Protein AF-A0A9P6ZGI9-F1 (afdb_monomer_lite)

Organism: NCBI:txid48579

Structure (mmCIF, N/CA/C/O backbone):
data_AF-A0A9P6ZGI9-F1
#
_entry.id   AF-A0A9P6ZGI9-F1
#
loop_
_atom_site.group_PDB
_atom_site.id
_atom_site.type_symbol
_atom_site.label_atom_id
_atom_site.label_alt_id
_atom_site.label_comp_id
_atom_site.label_asym_id
_atom_site.label_entity_id
_atom_site.label_seq_id
_atom_site.pdbx_PDB_ins_code
_atom_site.Cartn_x
_atom_site.Cartn_y
_atom_site.Cartn_z
_atom_site.occupancy
_atom_site.B_iso_or_equiv
_atom_site.auth_seq_id
_atom_site.auth_comp_id
_atom_site.auth_asym_id
_atom_site.auth_atom_id
_atom_site.pdbx_PDB_model_num
ATOM 1 N N . MET A 1 1 ? 40.659 -19.722 -33.455 1.00 46.59 1 MET A N 1
ATOM 2 C CA . MET A 1 1 ? 39.557 -19.575 -32.476 1.00 46.59 1 MET A CA 1
ATOM 3 C C . MET A 1 1 ? 39.908 -18.428 -31.540 1.00 46.59 1 MET A C 1
ATOM 5 O O . MET A 1 1 ? 40.864 -18.555 -30.789 1.00 46.59 1 MET A O 1
ATOM 9 N N . PHE A 1 2 ? 39.219 -17.290 -31.635 1.00 37.84 2 PHE A N 1
ATOM 10 C CA . PHE A 1 2 ? 39.511 -16.095 -30.834 1.00 37.84 2 PHE A CA 1
ATOM 11 C C . PHE A 1 2 ? 38.640 -16.098 -29.569 1.00 37.84 2 PHE A C 1
ATOM 13 O O . PHE A 1 2 ? 37.415 -16.097 -29.671 1.00 37.84 2 PHE A O 1
ATOM 20 N N . LYS A 1 3 ? 39.248 -16.117 -28.376 1.00 38.88 3 LYS A N 1
ATOM 21 C CA . LYS A 1 3 ? 38.536 -15.843 -27.117 1.00 38.88 3 LYS A CA 1
ATOM 22 C C . LYS A 1 3 ? 38.497 -14.330 -26.911 1.00 38.88 3 LYS A C 1
ATOM 24 O O . LYS A 1 3 ? 39.527 -13.719 -26.650 1.00 38.88 3 LYS A O 1
ATOM 29 N N . ALA A 1 4 ? 37.313 -13.735 -27.022 1.00 48.16 4 ALA A N 1
ATOM 30 C CA . ALA A 1 4 ? 37.086 -12.358 -26.609 1.00 48.16 4 ALA A CA 1
ATOM 31 C C . ALA A 1 4 ? 37.198 -12.265 -25.077 1.00 48.16 4 ALA A C 1
ATOM 33 O O . ALA A 1 4 ? 36.409 -12.880 -24.355 1.00 48.16 4 ALA A O 1
ATOM 34 N N . LEU A 1 5 ? 38.181 -11.511 -24.575 1.00 53.41 5 LEU A N 1
ATOM 35 C CA . LEU A 1 5 ? 38.185 -11.079 -23.180 1.00 53.41 5 LEU A CA 1
ATOM 36 C C . LEU A 1 5 ? 37.012 -10.113 -22.985 1.00 53.41 5 LEU A C 1
ATOM 38 O O . LEU A 1 5 ? 36.938 -9.071 -23.633 1.00 53.41 5 LEU A O 1
ATOM 42 N N . ARG A 1 6 ? 36.088 -10.462 -22.089 1.00 45.75 6 ARG A N 1
ATOM 43 C CA . ARG A 1 6 ? 35.043 -9.539 -21.640 1.00 45.75 6 ARG A CA 1
ATOM 44 C C . ARG A 1 6 ? 35.707 -8.408 -20.846 1.00 45.75 6 ARG A C 1
ATOM 46 O O . ARG A 1 6 ? 36.556 -8.713 -20.005 1.00 45.75 6 ARG A O 1
ATOM 53 N N . PRO A 1 7 ? 35.341 -7.134 -21.056 1.00 40.66 7 PRO A N 1
ATOM 54 C CA . PRO A 1 7 ? 35.865 -6.065 -20.226 1.00 40.66 7 PRO A CA 1
ATOM 55 C C . PRO A 1 7 ? 35.344 -6.260 -18.799 1.00 40.66 7 PRO A C 1
ATOM 57 O O . PRO A 1 7 ? 34.138 -6.294 -18.555 1.00 40.66 7 PRO A O 1
ATOM 60 N N . VAL A 1 8 ? 36.267 -6.419 -17.851 1.00 55.41 8 VAL A N 1
ATOM 61 C CA . VAL A 1 8 ? 35.973 -6.370 -16.419 1.00 55.41 8 VAL A CA 1
ATOM 62 C C . VAL A 1 8 ? 35.622 -4.923 -16.104 1.00 55.41 8 VAL A C 1
ATOM 64 O O . VAL A 1 8 ? 36.501 -4.079 -15.941 1.00 55.41 8 VAL A O 1
ATOM 67 N N . PHE A 1 9 ? 34.329 -4.610 -16.065 1.00 47.34 9 PHE A N 1
ATOM 68 C CA . PHE A 1 9 ? 33.861 -3.294 -15.652 1.00 47.34 9 PHE A CA 1
ATOM 69 C C . PHE A 1 9 ? 33.962 -3.189 -14.123 1.00 47.34 9 PHE A C 1
ATOM 71 O O . PHE A 1 9 ? 32.985 -3.335 -13.393 1.00 47.34 9 PHE A O 1
ATOM 78 N N . SER A 1 10 ? 35.183 -2.987 -13.628 1.00 56.66 10 SER A N 1
ATOM 79 C CA . SER A 1 10 ? 35.432 -2.624 -12.235 1.00 56.66 10 SER A CA 1
ATOM 80 C C . SER A 1 10 ? 35.042 -1.162 -12.048 1.00 56.66 10 SER A C 1
ATOM 82 O O . SER A 1 10 ? 35.824 -0.243 -12.300 1.00 56.66 10 SER A O 1
ATOM 84 N N . ARG A 1 11 ? 33.789 -0.930 -11.656 1.00 52.62 11 ARG A N 1
ATOM 85 C CA . ARG A 1 11 ? 33.305 0.403 -11.301 1.00 52.62 11 ARG A CA 1
ATOM 86 C C . ARG A 1 11 ? 33.808 0.713 -9.886 1.00 52.62 11 ARG A C 1
ATOM 88 O O . ARG A 1 11 ? 33.134 0.427 -8.903 1.00 52.62 11 ARG A O 1
ATOM 95 N N . ARG A 1 12 ? 35.018 1.275 -9.772 1.00 51.09 12 ARG A N 1
ATOM 96 C CA . ARG A 1 12 ? 35.446 1.965 -8.544 1.00 51.09 12 ARG A CA 1
ATOM 97 C C . ARG A 1 12 ? 34.479 3.125 -8.306 1.00 51.09 12 ARG A C 1
ATOM 99 O O . ARG A 1 12 ? 34.530 4.124 -9.018 1.00 51.09 12 ARG A O 1
ATOM 106 N N . ILE A 1 13 ? 33.592 2.979 -7.327 1.00 56.88 13 ILE A N 1
ATOM 107 C CA . ILE A 1 13 ? 32.777 4.080 -6.813 1.00 56.88 13 ILE A CA 1
ATOM 108 C C . ILE A 1 13 ? 33.704 4.968 -5.976 1.00 56.88 13 ILE A C 1
ATOM 110 O O . ILE A 1 13 ? 34.116 4.611 -4.870 1.00 56.88 13 ILE A O 1
ATOM 114 N N . ILE A 1 14 ? 34.093 6.106 -6.548 1.00 51.75 14 ILE A N 1
ATOM 115 C CA . ILE A 1 14 ? 34.815 7.164 -5.842 1.00 51.75 14 ILE A CA 1
ATOM 116 C C . ILE A 1 14 ? 33.822 7.807 -4.868 1.00 51.75 14 ILE A C 1
ATOM 118 O O . ILE A 1 14 ? 32.786 8.319 -5.282 1.00 51.75 14 ILE A O 1
ATOM 122 N N . HIS A 1 15 ? 34.133 7.743 -3.575 1.00 49.28 15 HIS A N 1
ATOM 123 C CA . HIS A 1 15 ? 33.369 8.383 -2.510 1.00 49.28 15 HIS A CA 1
ATOM 124 C C . HIS A 1 15 ? 33.725 9.878 -2.478 1.00 49.28 15 HIS A C 1
ATOM 126 O O . HIS A 1 15 ? 34.875 10.221 -2.212 1.00 49.28 15 HIS A O 1
ATOM 132 N N . ASN A 1 16 ? 32.758 10.762 -2.738 1.00 54.66 16 ASN A N 1
ATOM 133 C CA . ASN A 1 16 ? 32.859 12.197 -2.452 1.00 54.66 16 ASN A CA 1
ATOM 134 C C . ASN A 1 16 ? 31.767 12.552 -1.416 1.00 54.66 16 ASN A C 1
ATOM 136 O O . ASN A 1 16 ? 30.603 12.249 -1.682 1.00 54.66 16 ASN A O 1
ATOM 140 N N . PRO A 1 17 ? 32.100 13.113 -0.234 1.00 48.81 17 PRO A N 1
ATOM 141 C CA . PRO A 1 17 ? 31.199 13.147 0.921 1.00 48.81 17 PRO A CA 1
ATOM 142 C C . PRO A 1 17 ? 30.304 14.400 1.016 1.00 48.81 17 PRO A C 1
ATOM 144 O O . PRO A 1 17 ? 29.654 14.608 2.038 1.00 48.81 17 PRO A O 1
ATOM 147 N N . SER A 1 18 ? 30.220 15.238 -0.019 1.00 53.38 18 SER A N 1
ATOM 148 C CA . SER A 1 18 ? 29.253 16.343 -0.085 1.00 53.38 18 SER A CA 1
ATOM 149 C C . SER A 1 18 ? 27.929 15.863 -0.693 1.00 53.38 18 SER A C 1
ATOM 151 O O . SER A 1 18 ? 27.752 15.777 -1.905 1.00 53.38 18 SER A O 1
ATOM 153 N N . ILE A 1 19 ? 27.019 15.513 0.211 1.00 56.69 19 ILE A N 1
ATOM 154 C CA . ILE A 1 19 ? 25.692 14.919 0.024 1.00 56.69 19 ILE A CA 1
ATOM 155 C C . ILE A 1 19 ? 24.872 15.677 -1.030 1.00 56.69 19 ILE A C 1
ATOM 157 O O . ILE A 1 19 ? 24.239 16.691 -0.737 1.00 56.69 19 ILE A O 1
ATOM 161 N N . ILE A 1 20 ? 24.822 15.151 -2.256 1.00 57.75 20 ILE A N 1
ATOM 162 C CA . ILE A 1 20 ? 23.692 15.433 -3.136 1.00 57.75 20 ILE A CA 1
ATOM 163 C C . ILE A 1 20 ? 22.513 14.685 -2.512 1.00 57.75 20 ILE A C 1
ATOM 165 O O . ILE A 1 20 ? 22.422 13.465 -2.625 1.00 57.75 20 ILE A O 1
ATOM 169 N N . LEU A 1 21 ? 21.615 15.406 -1.836 1.00 52.69 21 LEU A N 1
ATOM 170 C CA . LEU A 1 21 ? 20.251 14.938 -1.565 1.00 52.69 21 LEU A CA 1
ATOM 171 C C . LEU A 1 21 ? 19.503 14.881 -2.907 1.00 52.69 21 LEU A C 1
ATOM 173 O O . LEU A 1 21 ? 18.568 15.631 -3.173 1.00 52.69 21 LEU A O 1
ATOM 177 N N . GLN A 1 22 ? 19.981 14.029 -3.811 1.00 55.41 22 GLN A N 1
ATOM 178 C CA . GLN A 1 22 ? 19.245 13.624 -4.987 1.00 55.41 22 GLN A CA 1
ATOM 179 C C . GLN A 1 22 ? 18.236 12.647 -4.428 1.00 55.41 22 GLN A C 1
ATOM 181 O O . GLN A 1 22 ? 18.602 11.512 -4.165 1.00 55.41 22 GLN A O 1
ATOM 186 N N . TRP A 1 23 ? 17.025 13.118 -4.134 1.00 58.22 23 TRP A N 1
ATOM 187 C CA . TRP A 1 23 ? 15.880 12.247 -3.903 1.00 58.22 23 TRP A CA 1
ATOM 188 C C . TRP A 1 23 ? 15.663 11.503 -5.218 1.00 58.22 23 TRP A C 1
ATOM 190 O O . TRP A 1 23 ? 15.061 12.084 -6.124 1.00 58.22 23 TRP A O 1
ATOM 200 N N . PRO A 1 24 ? 16.251 10.309 -5.415 1.00 69.69 24 PRO A N 1
ATOM 201 C CA . PRO A 1 24 ? 16.089 9.633 -6.682 1.00 69.69 24 PRO A CA 1
ATOM 202 C C . PRO A 1 24 ? 14.604 9.281 -6.756 1.00 69.69 24 PRO A C 1
ATOM 204 O O . PRO A 1 24 ? 14.024 8.855 -5.754 1.00 69.69 24 PRO A O 1
ATOM 207 N N . GLU A 1 25 ? 13.974 9.508 -7.906 1.00 71.00 25 GLU A N 1
ATOM 208 C CA . GLU A 1 25 ? 12.645 8.947 -8.133 1.00 71.00 25 GLU A CA 1
ATOM 209 C C . GLU A 1 25 ? 12.719 7.441 -7.843 1.00 71.00 25 GLU A C 1
ATOM 211 O O . GLU A 1 25 ? 13.691 6.780 -8.224 1.00 71.00 25 GLU A O 1
ATOM 216 N N . GLU A 1 26 ? 11.752 6.920 -7.086 1.00 72.38 26 GLU A N 1
ATOM 217 C CA . GLU A 1 26 ? 11.727 5.503 -6.734 1.00 72.38 26 GLU A CA 1
ATOM 218 C C . GLU A 1 26 ? 11.704 4.668 -8.027 1.00 72.38 26 GLU A C 1
ATOM 220 O O . GLU A 1 26 ? 10.899 4.954 -8.917 1.00 72.38 26 GLU A O 1
ATOM 225 N N . PRO A 1 27 ? 12.582 3.661 -8.179 1.00 77.62 27 PRO A N 1
ATOM 226 C CA . PRO A 1 27 ? 12.668 2.882 -9.409 1.00 77.62 27 PRO A CA 1
ATOM 227 C C . PRO A 1 27 ? 11.390 2.060 -9.611 1.00 77.62 27 PRO A C 1
ATOM 229 O O . PRO A 1 27 ? 11.216 0.998 -9.016 1.00 77.62 27 PRO A O 1
ATOM 232 N N . LEU A 1 28 ? 10.471 2.560 -10.444 1.00 77.81 28 LEU A N 1
ATOM 233 C CA . LEU A 1 28 ? 9.174 1.924 -10.716 1.00 77.81 28 LEU A CA 1
ATOM 234 C C . LEU A 1 28 ? 9.284 0.619 -11.521 1.00 77.81 28 LEU A C 1
ATOM 236 O O . LEU A 1 28 ? 8.336 -0.164 -11.569 1.00 77.81 28 LEU A O 1
ATOM 240 N N . ASP A 1 29 ? 10.427 0.395 -12.164 1.00 81.81 29 ASP A N 1
ATOM 241 C CA . ASP A 1 29 ? 10.775 -0.815 -12.909 1.00 81.81 29 ASP A CA 1
ATOM 242 C C . ASP A 1 29 ? 11.242 -1.961 -12.000 1.00 81.81 29 ASP A C 1
ATOM 244 O O . ASP A 1 29 ? 11.240 -3.126 -12.414 1.00 81.81 29 ASP A O 1
ATOM 248 N N . LEU A 1 30 ? 11.615 -1.650 -10.756 1.00 86.12 30 LEU A N 1
ATOM 249 C CA . LEU A 1 30 ? 11.949 -2.650 -9.757 1.00 86.12 30 LEU A CA 1
ATOM 250 C C . LEU A 1 30 ? 10.700 -3.091 -8.981 1.00 86.12 30 LEU A C 1
ATOM 252 O O . LEU A 1 30 ? 9.813 -2.292 -8.687 1.00 86.12 30 LEU A O 1
ATOM 256 N N . PRO A 1 31 ? 10.615 -4.376 -8.616 1.00 84.38 31 PRO A N 1
ATOM 257 C CA . PRO A 1 31 ? 9.582 -4.852 -7.710 1.00 84.38 31 PRO A CA 1
ATOM 258 C C . PRO A 1 31 ? 9.809 -4.360 -6.267 1.00 84.38 31 PRO A C 1
ATOM 260 O O . PRO A 1 31 ? 10.926 -4.032 -5.861 1.00 84.38 31 PRO A O 1
ATOM 263 N N . ALA A 1 32 ? 8.739 -4.374 -5.466 1.00 85.69 32 ALA A N 1
ATOM 264 C CA . ALA A 1 32 ? 8.746 -3.926 -4.069 1.00 85.69 32 ALA A CA 1
ATOM 265 C C . ALA A 1 32 ? 9.724 -4.681 -3.157 1.00 85.69 32 ALA A C 1
ATOM 267 O O . ALA A 1 32 ? 10.266 -4.102 -2.217 1.00 85.69 32 ALA A O 1
ATOM 268 N N . ASP A 1 33 ? 9.994 -5.957 -3.438 1.00 87.00 33 ASP A N 1
ATOM 269 C CA . ASP A 1 33 ? 10.993 -6.765 -2.725 1.00 87.00 33 ASP A CA 1
ATOM 270 C C . ASP A 1 33 ? 12.442 -6.312 -2.995 1.00 87.00 33 ASP A C 1
ATOM 272 O O . ASP A 1 33 ? 13.367 -6.761 -2.319 1.00 87.00 33 ASP A O 1
ATOM 276 N N . ARG A 1 34 ? 12.642 -5.401 -3.955 1.00 87.88 34 ARG A N 1
ATOM 277 C CA . ARG A 1 34 ? 13.925 -4.784 -4.311 1.00 87.88 34 ARG A CA 1
ATOM 278 C C . ARG A 1 34 ? 13.932 -3.268 -4.108 1.00 87.88 34 ARG A C 1
ATOM 280 O O . ARG A 1 34 ? 14.684 -2.577 -4.791 1.00 87.88 34 ARG A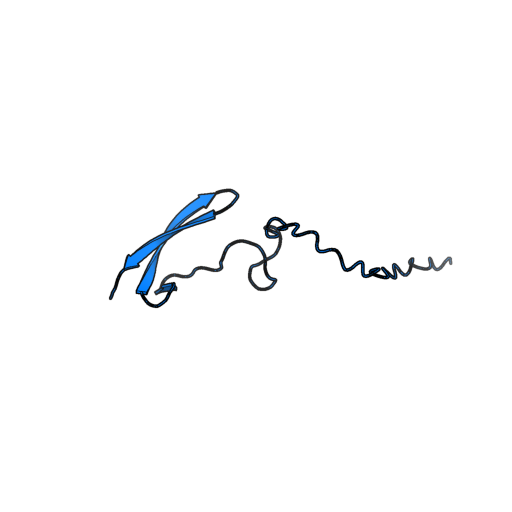 O 1
ATOM 287 N N . ASN A 1 35 ? 13.120 -2.760 -3.176 1.00 82.75 35 ASN A N 1
ATOM 288 C CA . ASN A 1 35 ? 13.047 -1.333 -2.838 1.00 82.75 35 ASN A CA 1
ATOM 289 C C . ASN A 1 35 ? 12.658 -0.430 -4.027 1.00 82.75 35 ASN A C 1
ATOM 291 O O . ASN A 1 35 ? 13.196 0.668 -4.165 1.00 82.75 35 ASN A O 1
ATOM 295 N N . GLY A 1 36 ? 11.752 -0.896 -4.886 1.00 86.50 36 GLY A N 1
ATOM 296 C CA . GLY A 1 36 ? 11.167 -0.074 -5.942 1.00 86.50 36 GLY A CA 1
ATOM 297 C C . GLY A 1 36 ? 9.683 -0.345 -6.159 1.00 86.50 36 GLY A C 1
ATOM 298 O O . GLY A 1 36 ? 9.060 -1.116 -5.430 1.00 86.50 36 GLY A O 1
ATOM 299 N N . GLY A 1 37 ? 9.117 0.261 -7.197 1.00 87.38 37 GLY A N 1
ATOM 300 C CA . GLY A 1 37 ? 7.716 0.069 -7.563 1.00 87.38 37 GLY A CA 1
ATOM 301 C C . GLY A 1 37 ? 6.730 0.621 -6.532 1.00 87.38 37 GLY A C 1
ATOM 302 O O . GLY A 1 37 ? 7.061 1.402 -5.651 1.00 87.38 37 GLY A O 1
ATOM 303 N N . PHE A 1 38 ? 5.461 0.229 -6.654 1.00 88.50 38 PHE A N 1
ATOM 304 C CA . PHE A 1 38 ? 4.459 0.598 -5.656 1.00 88.50 38 PHE A CA 1
ATOM 305 C C . PHE A 1 38 ? 4.597 -0.246 -4.393 1.00 88.50 38 PHE A C 1
ATOM 307 O O . PHE A 1 38 ? 4.873 -1.444 -4.460 1.00 88.50 38 PHE A O 1
ATOM 314 N N 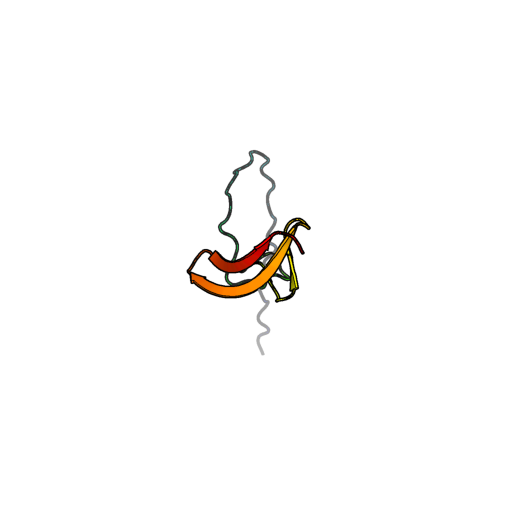. TYR A 1 39 ? 4.243 0.352 -3.254 1.00 89.56 39 TYR A N 1
ATOM 315 C CA . TYR A 1 39 ? 4.009 -0.386 -2.016 1.00 89.56 39 TYR A CA 1
ATOM 316 C C . TYR A 1 39 ? 3.124 -1.630 -2.275 1.00 89.56 39 TYR A C 1
ATOM 318 O O . TYR A 1 39 ? 2.045 -1.492 -2.871 1.00 89.56 39 TYR A O 1
ATOM 326 N N . PRO A 1 40 ? 3.532 -2.835 -1.826 1.00 91.69 40 PRO A N 1
ATOM 327 C CA . PRO A 1 40 ? 2.865 -4.096 -2.145 1.00 91.69 40 PRO A CA 1
ATOM 328 C C . PRO A 1 40 ? 1.625 -4.305 -1.260 1.00 91.69 40 PRO A C 1
ATOM 330 O O . PRO A 1 40 ? 1.550 -5.220 -0.441 1.00 91.69 40 PRO A O 1
ATOM 333 N N . ALA A 1 41 ? 0.642 -3.415 -1.396 1.00 93.38 41 ALA A N 1
ATOM 334 C CA . ALA A 1 41 ? -0.611 -3.469 -0.657 1.00 93.38 41 ALA A CA 1
ATOM 335 C C . ALA A 1 41 ? -1.425 -4.728 -0.995 1.00 93.38 41 ALA A C 1
ATOM 337 O O . ALA A 1 41 ? -1.629 -5.066 -2.162 1.00 93.38 41 ALA A O 1
ATOM 338 N N . ALA A 1 42 ? -1.960 -5.366 0.046 1.00 95.25 42 ALA A N 1
ATOM 339 C CA . ALA A 1 42 ? -2.902 -6.474 -0.050 1.00 95.25 42 ALA A CA 1
ATOM 340 C C . ALA A 1 42 ? -4.165 -6.189 0.778 1.00 95.25 42 ALA A C 1
ATOM 342 O O . ALA A 1 42 ? -4.154 -5.368 1.699 1.00 95.25 42 ALA A O 1
ATOM 343 N N . LEU A 1 43 ? -5.271 -6.8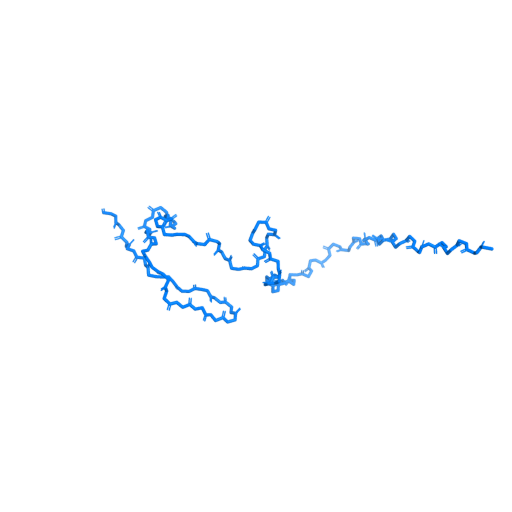55 0.440 1.00 96.56 43 LEU A N 1
ATOM 344 C CA . LEU A 1 43 ? -6.517 -6.741 1.201 1.00 96.56 43 LEU A CA 1
ATOM 345 C C . LEU A 1 43 ? -6.310 -7.269 2.624 1.00 96.56 43 LEU A C 1
ATOM 347 O O . LEU A 1 43 ? -5.655 -8.289 2.817 1.00 96.56 43 LEU A O 1
ATOM 351 N N . GLY A 1 44 ? -6.860 -6.570 3.613 1.00 95.50 44 GLY A N 1
ATOM 352 C CA . GLY A 1 44 ? -6.659 -6.890 5.025 1.00 95.50 44 GLY A CA 1
ATOM 353 C C . GLY A 1 44 ? -5.361 -6.342 5.630 1.00 95.50 44 GLY A C 1
ATOM 354 O O . GLY A 1 44 ? -5.244 -6.338 6.855 1.00 95.50 44 GLY A O 1
ATOM 355 N N . ASN A 1 45 ? -4.414 -5.819 4.834 1.00 95.69 45 ASN A N 1
ATOM 356 C CA . ASN A 1 45 ? -3.225 -5.162 5.390 1.00 95.69 45 ASN A CA 1
ATOM 357 C C . ASN A 1 45 ? -3.632 -3.981 6.281 1.00 95.69 45 ASN A C 1
ATOM 359 O O . ASN A 1 45 ? -4.458 -3.155 5.882 1.00 95.69 45 ASN A O 1
ATOM 363 N N . LYS A 1 46 ? -3.000 -3.876 7.457 1.00 95.50 46 LYS A N 1
ATOM 364 C CA . LYS A 1 46 ? -3.138 -2.728 8.361 1.00 95.50 46 LYS A CA 1
ATOM 365 C C . LYS A 1 46 ? -2.028 -1.713 8.100 1.00 95.50 46 LYS A C 1
ATOM 367 O O . LYS A 1 46 ? -0.859 -1.983 8.367 1.00 95.50 46 LYS A O 1
ATOM 372 N N . LEU A 1 47 ? -2.398 -0.535 7.611 1.00 93.25 47 LEU A N 1
ATOM 373 C CA . LEU A 1 47 ? -1.511 0.618 7.491 1.00 93.25 47 LEU A CA 1
ATOM 374 C C . LEU A 1 47 ? -1.578 1.439 8.777 1.00 93.25 47 LEU A C 1
ATOM 376 O O . LEU A 1 47 ? -2.666 1.769 9.255 1.00 93.25 47 LEU A O 1
ATOM 380 N N . ASN A 1 48 ? -0.409 1.751 9.342 1.00 92.38 48 ASN A N 1
ATOM 381 C CA . ASN A 1 48 ? -0.276 2.501 10.594 1.00 92.38 48 ASN A CA 1
ATOM 382 C C . ASN A 1 48 ? -1.212 1.986 11.709 1.00 92.38 48 ASN A C 1
ATOM 384 O O . ASN A 1 48 ? -1.906 2.778 12.344 1.00 92.38 48 ASN A O 1
ATOM 388 N N . SER A 1 49 ? -1.320 0.652 11.823 1.00 91.31 49 SER A N 1
ATOM 389 C CA . SER A 1 49 ? -2.164 -0.122 12.758 1.00 91.31 49 SER A CA 1
ATOM 390 C C . SER A 1 49 ? -3.674 0.184 12.799 1.00 91.31 49 SER A C 1
ATOM 392 O O . SER A 1 49 ? -4.418 -0.566 13.429 1.00 91.31 49 SER A O 1
ATOM 394 N N . THR A 1 50 ? -4.151 1.214 12.101 1.00 95.00 50 THR A N 1
ATOM 395 C CA . THR A 1 50 ? -5.498 1.791 12.256 1.00 95.00 50 THR A CA 1
ATOM 396 C C . THR A 1 50 ? -6.326 1.767 10.975 1.00 95.00 50 THR A C 1
ATOM 398 O O . THR A 1 50 ? -7.547 1.890 11.048 1.00 95.00 50 THR A O 1
ATOM 401 N N . TYR A 1 51 ? -5.696 1.585 9.812 1.00 96.44 51 TYR A N 1
ATOM 402 C CA . TYR A 1 51 ? -6.375 1.542 8.518 1.00 96.44 51 TYR A CA 1
ATOM 403 C C . TYR A 1 51 ? -6.267 0.159 7.890 1.00 96.44 51 TYR A C 1
ATOM 405 O O . TYR A 1 51 ? -5.177 -0.260 7.508 1.00 96.44 51 TYR A O 1
ATOM 413 N N . THR A 1 52 ? -7.389 -0.534 7.729 1.00 97.44 52 THR A N 1
ATOM 414 C CA . THR A 1 52 ? -7.431 -1.841 7.058 1.00 97.44 52 THR A CA 1
ATOM 415 C C . THR A 1 52 ? -7.785 -1.650 5.588 1.00 97.44 52 THR A C 1
ATOM 417 O O . THR A 1 52 ? -8.826 -1.068 5.276 1.00 97.44 52 THR A O 1
ATOM 420 N N . ILE A 1 53 ? -6.944 -2.139 4.673 1.00 97.56 53 ILE A N 1
ATOM 421 C CA . ILE A 1 53 ? -7.201 -2.072 3.225 1.00 97.56 53 ILE A CA 1
ATOM 422 C C . ILE A 1 53 ? -8.384 -2.975 2.855 1.00 97.56 53 ILE A C 1
ATOM 424 O O . ILE A 1 53 ? -8.377 -4.169 3.150 1.00 97.56 53 ILE A O 1
ATOM 428 N N . VAL A 1 54 ? -9.372 -2.417 2.152 1.00 97.75 54 VAL A N 1
ATOM 429 C CA . VAL A 1 54 ? -10.616 -3.112 1.772 1.00 97.75 54 VAL A CA 1
ATOM 430 C C . VAL A 1 54 ? -10.691 -3.383 0.271 1.00 97.75 54 VAL A C 1
ATOM 432 O O . VAL A 1 54 ? -11.173 -4.438 -0.137 1.00 97.75 54 VAL A O 1
ATOM 435 N N . ARG A 1 55 ? -10.239 -2.447 -0.576 1.00 97.75 55 ARG A N 1
ATOM 436 C CA . ARG A 1 55 ? -10.307 -2.598 -2.043 1.00 97.75 55 ARG A CA 1
ATOM 437 C C . ARG A 1 55 ? -9.360 -1.643 -2.771 1.00 97.75 55 ARG A C 1
ATOM 439 O O . ARG A 1 55 ? -9.146 -0.524 -2.318 1.00 97.75 55 ARG A O 1
ATOM 446 N N . LYS A 1 56 ? -8.858 -2.034 -3.947 1.00 97.44 56 LYS A N 1
ATOM 447 C CA . LYS A 1 56 ? -8.140 -1.128 -4.863 1.00 97.44 56 LYS A CA 1
ATOM 448 C C . LYS A 1 56 ? -9.120 -0.178 -5.566 1.00 97.44 56 LYS A C 1
ATOM 450 O O . LYS A 1 56 ? -10.140 -0.625 -6.095 1.00 97.44 56 LYS A O 1
ATOM 455 N N . LEU A 1 57 ? -8.814 1.117 -5.585 1.00 98.00 57 LEU A N 1
ATOM 456 C CA . LEU A 1 57 ? -9.607 2.135 -6.289 1.00 98.00 57 LEU A CA 1
ATOM 457 C C . LEU A 1 57 ? -9.008 2.498 -7.647 1.00 98.00 57 LEU A C 1
ATOM 459 O O . LEU A 1 57 ? -9.751 2.747 -8.590 1.00 98.00 57 LEU A O 1
ATOM 463 N N . GLY A 1 58 ? -7.681 2.497 -7.763 1.00 96.25 58 GLY A N 1
ATOM 464 C CA . GLY A 1 58 ? -7.005 2.845 -9.007 1.00 96.25 58 GLY A CA 1
ATOM 465 C C . GLY A 1 58 ? -5.496 2.953 -8.847 1.00 96.25 58 GLY A C 1
ATOM 466 O O . GLY A 1 58 ? -4.937 2.594 -7.807 1.00 96.25 58 GLY A O 1
ATOM 467 N N . TRP A 1 59 ? -4.838 3.419 -9.902 1.00 95.25 59 TRP A N 1
ATOM 468 C CA . TRP A 1 59 ? -3.409 3.713 -9.929 1.00 95.25 59 TRP A CA 1
ATOM 469 C C . TRP A 1 59 ? -3.107 4.746 -11.022 1.00 95.25 59 TRP A C 1
ATOM 471 O O . TRP A 1 59 ? -3.883 4.899 -11.965 1.00 95.25 59 TRP A O 1
ATOM 481 N N . GLY A 1 60 ? -1.991 5.450 -10.872 1.00 89.88 60 GLY A N 1
ATOM 482 C CA . GLY A 1 60 ? -1.408 6.357 -11.858 1.00 89.88 60 GLY A CA 1
ATOM 483 C C . GLY A 1 60 ? 0.110 6.195 -11.879 1.00 89.88 60 GLY A C 1
ATOM 484 O O . GLY A 1 60 ? 0.633 5.278 -11.257 1.00 89.88 60 GLY A O 1
ATOM 485 N N . GLN A 1 61 ? 0.820 7.088 -12.572 1.00 84.75 61 GLN A N 1
ATOM 486 C CA . GLN A 1 61 ? 2.282 6.995 -12.721 1.00 84.75 61 GLN A CA 1
ATOM 487 C C . GLN A 1 61 ? 3.023 6.948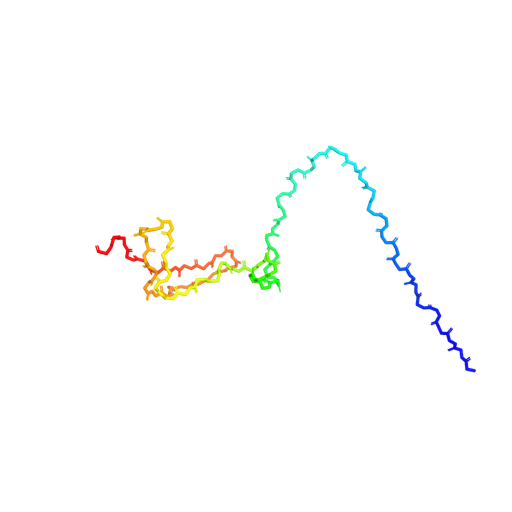 -11.378 1.00 84.75 61 GLN A C 1
ATOM 489 O O . GLN A 1 61 ? 3.957 6.176 -11.227 1.00 84.75 61 GLN A O 1
ATOM 494 N N . HIS A 1 62 ? 2.568 7.716 -10.387 1.00 85.38 62 HIS A N 1
ATOM 495 C CA . HIS A 1 62 ? 3.300 7.893 -9.127 1.00 85.38 62 HIS A CA 1
ATOM 496 C C . HIS A 1 62 ? 2.538 7.405 -7.891 1.00 85.38 62 HIS A C 1
ATOM 498 O O . HIS A 1 62 ? 2.983 7.618 -6.768 1.00 85.38 62 HIS A O 1
ATOM 504 N N . SER A 1 63 ? 1.367 6.781 -8.053 1.00 90.62 63 SER A N 1
ATOM 505 C CA . SER A 1 63 ? 0.607 6.299 -6.899 1.00 90.62 63 SER A CA 1
ATOM 506 C C . SER A 1 63 ? -0.330 5.143 -7.217 1.00 90.62 63 SER A C 1
ATOM 508 O O . SER A 1 63 ? -0.843 4.987 -8.326 1.00 90.62 63 SER A O 1
ATOM 510 N N . SER A 1 64 ? -0.611 4.352 -6.182 1.00 93.38 64 SER A N 1
ATOM 511 C CA . SER A 1 64 ? -1.764 3.460 -6.141 1.00 93.38 64 SER A CA 1
ATOM 512 C C . SER A 1 64 ? -2.728 3.942 -5.061 1.00 93.38 64 SER A C 1
ATOM 514 O O . SER A 1 64 ? -2.308 4.406 -4.002 1.00 93.38 64 SER A O 1
ATOM 516 N N . VAL A 1 65 ? -4.028 3.873 -5.343 1.00 96.69 65 VAL A N 1
ATOM 517 C CA . VAL A 1 65 ? -5.073 4.388 -4.452 1.00 96.69 65 VAL A CA 1
ATOM 518 C C . VAL A 1 65 ? -5.934 3.230 -3.973 1.00 96.69 65 VAL A C 1
ATOM 520 O O . VAL A 1 65 ? -6.428 2.427 -4.772 1.00 96.69 65 VAL A O 1
ATOM 523 N N . TRP A 1 66 ? -6.126 3.160 -2.659 1.00 97.94 66 TRP A N 1
ATOM 524 C CA . TRP A 1 66 ? -6.815 2.068 -1.981 1.00 97.94 66 TRP A CA 1
ATOM 525 C C . TRP A 1 66 ? -7.896 2.616 -1.051 1.00 97.94 66 TRP A C 1
ATOM 527 O O . TRP A 1 66 ? -7.685 3.600 -0.348 1.00 97.94 66 TRP A O 1
ATOM 537 N N . LEU A 1 67 ? -9.056 1.964 -1.047 1.00 97.75 67 LEU A N 1
ATOM 538 C CA . LEU A 1 67 ? -10.100 2.174 -0.054 1.00 97.75 67 LEU A CA 1
ATOM 539 C C . LEU A 1 67 ? -9.686 1.461 1.231 1.00 97.75 67 LEU A C 1
ATOM 541 O O . LEU A 1 67 ? -9.413 0.257 1.202 1.00 97.75 67 LEU A O 1
ATOM 545 N N . ALA A 1 68 ? -9.692 2.185 2.345 1.00 97.81 68 ALA A N 1
ATOM 546 C CA . ALA A 1 68 ? -9.406 1.642 3.664 1.00 97.81 68 ALA A CA 1
ATOM 547 C C . ALA A 1 68 ? -10.531 1.974 4.650 1.00 97.81 68 ALA A C 1
ATOM 549 O O . ALA A 1 68 ? -11.168 3.024 4.548 1.00 97.81 68 ALA A O 1
ATOM 550 N N . LYS A 1 69 ? -10.755 1.080 5.614 1.00 97.12 69 LYS A N 1
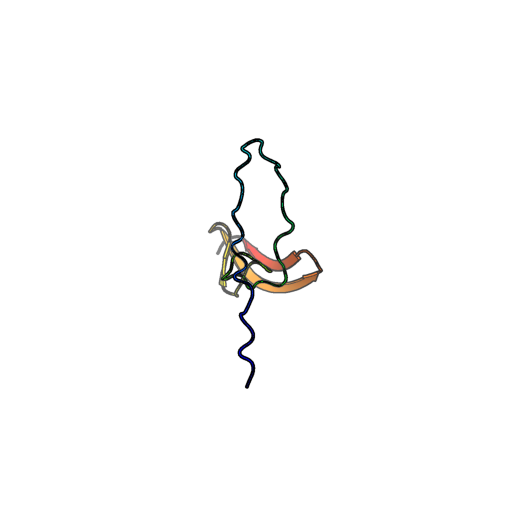ATOM 551 C CA . LYS A 1 69 ? -11.607 1.333 6.780 1.00 97.12 69 LYS A CA 1
ATOM 552 C C . LYS A 1 69 ? -10.715 1.814 7.926 1.00 97.12 69 LYS A C 1
ATOM 554 O O . LYS A 1 69 ? -9.704 1.174 8.207 1.00 97.12 69 LYS A O 1
ATOM 559 N N . HIS A 1 70 ? -11.076 2.926 8.560 1.00 96.19 70 HIS A N 1
ATOM 560 C CA . HIS A 1 70 ? -10.435 3.384 9.790 1.00 96.19 70 HIS A CA 1
ATOM 561 C C . HIS A 1 70 ? -11.112 2.741 11.000 1.00 96.19 70 HIS A C 1
ATOM 563 O O . HIS A 1 70 ? -12.329 2.866 11.137 1.00 96.19 70 HIS A O 1
ATOM 569 N N . GLY A 1 71 ? -10.325 2.097 11.860 1.00 82.69 71 GLY A N 1
ATOM 570 C CA . GLY A 1 71 ? -10.833 1.351 13.007 1.00 82.69 71 GLY A CA 1
ATOM 571 C C . GLY A 1 71 ? -11.566 0.076 12.581 1.00 82.69 71 GLY A C 1
ATOM 572 O O . GLY A 1 71 ? -12.338 0.057 11.616 1.00 82.69 71 GLY A O 1
ATOM 573 N N . GLU A 1 72 ? -11.306 -1.023 13.286 1.00 59.09 72 GLU A N 1
ATOM 574 C CA . GLU A 1 72 ? -12.253 -2.139 13.286 1.00 59.09 72 GLU A CA 1
ATOM 575 C C . GLU A 1 72 ? -13.368 -1.869 14.280 1.00 59.09 72 GLU A C 1
ATOM 577 O O . GLU A 1 72 ? -13.035 -1.532 15.437 1.00 59.09 72 GLU A O 1
#

Sequence (72 aa):
MFKALRPVFSRRIIHNPSIILQWPEEPLDLPADRNGGFYPAALGNKLNSTYTIVRKL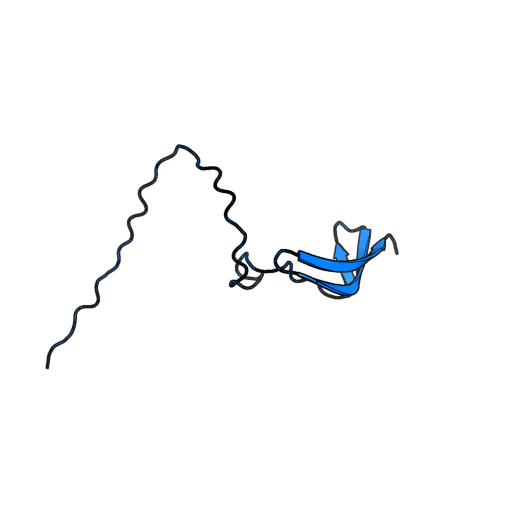GWGQHSSVWLAKHGE

Foldseek 3Di:
DDDDDDDPPPPPPDDDPPDPPCVDQFACVDDVVVRHRADPDDAQDQDVNFWGFHAWDQDDPRDTDTDTDGHD

Radius of gyration: 20.96 Å; chains: 1; bounding box: 52×36×46 Å

pLDDT: mean 77.29, std 19.73, range [37.84, 98.0]

Secondary structure (DSSP, 8-state):
---PPPP----------S-----PPP-TTS-GGGT-SS----TT-EETTTEEEEEEEEE-SS-EEEEEEE--